Protein AF-A0AAN7UGS7-F1 (afdb_monomer_lite)

Radius of gyration: 20.75 Å; chains: 1; bounding box: 56×32×47 Å

Secondary structure (DSSP, 8-state):
--PPPS--HHHHTTT--HHHHHHHHHHHHHHHHHHHHSPPPTT--B--TTS--EE-TTS-SS-SEE--BSSHHHHHHHHTTTPPPP----------

Organism: NCBI:txid326684

pLDDT: mean 87.92, std 11.23, range [55.56, 98.44]

Foldseek 3Di:
DDDDDDDDCVVCVVVDDPVRVVVVVVVVVVVVVVVVVDDDPPQDWQADPVRHWDADPVQPPVDRTDDRGSDPQRVVCVSVVNDDDDPPDPPDDPDD

Structure (mmCIF, N/CA/C/O backbone):
data_AF-A0AAN7UGS7-F1
#
_entry.id   AF-A0AAN7UGS7-F1
#
loop_
_atom_site.group_PDB
_atom_site.id
_atom_site.type_symbol
_atom_site.label_atom_id
_atom_site.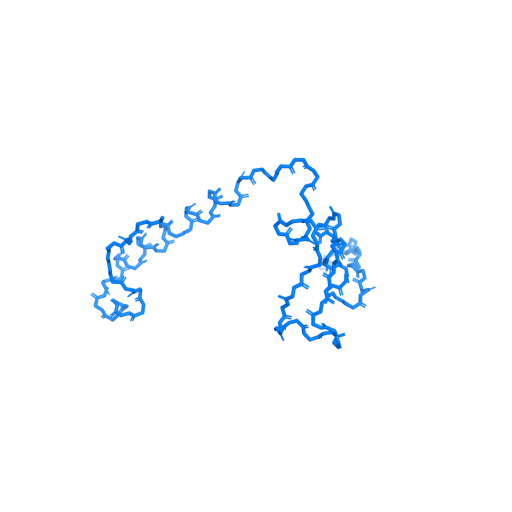label_alt_id
_atom_site.label_comp_id
_atom_site.label_asym_id
_atom_site.label_entity_id
_atom_site.label_seq_id
_atom_site.pdbx_PDB_ins_code
_atom_site.Cartn_x
_atom_site.Cartn_y
_atom_site.Cartn_z
_atom_site.occupancy
_atom_site.B_iso_or_equiv
_atom_site.auth_seq_id
_atom_site.auth_comp_id
_atom_site.auth_asym_id
_atom_site.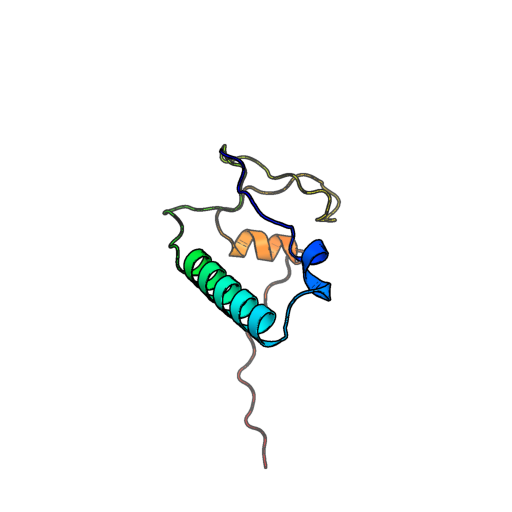auth_atom_id
_atom_site.pdbx_PDB_model_num
ATOM 1 N N . MET A 1 1 ? -19.036 -3.984 -9.738 1.00 85.06 1 MET A N 1
ATOM 2 C CA . MET A 1 1 ? -18.785 -3.675 -8.314 1.00 85.06 1 MET A CA 1
ATOM 3 C C . MET A 1 1 ? -20.127 -3.500 -7.642 1.00 85.06 1 MET A C 1
ATOM 5 O O . MET A 1 1 ? -20.978 -2.832 -8.214 1.00 85.06 1 MET A O 1
ATOM 9 N N . GLU A 1 2 ? -20.311 -4.103 -6.475 1.00 95.25 2 GLU A N 1
ATOM 10 C CA . GLU A 1 2 ? -21.525 -3.954 -5.671 1.00 95.25 2 GLU A CA 1
ATOM 11 C C . GLU A 1 2 ? -21.252 -3.037 -4.481 1.00 95.25 2 GLU A C 1
ATOM 13 O O . GLU A 1 2 ? -20.115 -2.920 -4.015 1.00 95.25 2 GLU A O 1
ATOM 18 N N . ARG A 1 3 ? -22.291 -2.350 -4.002 1.00 92.69 3 ARG A N 1
ATOM 19 C CA . ARG A 1 3 ? -22.163 -1.438 -2.868 1.00 92.69 3 ARG A CA 1
ATOM 20 C C . ARG A 1 3 ? -22.067 -2.240 -1.574 1.00 92.69 3 ARG A C 1
ATOM 22 O O . ARG A 1 3 ? -23.017 -2.924 -1.202 1.00 92.69 3 ARG A O 1
ATOM 29 N N . ILE A 1 4 ? -20.957 -2.077 -0.859 1.00 94.06 4 ILE A N 1
ATOM 30 C CA . ILE A 1 4 ? -20.804 -2.616 0.493 1.00 94.06 4 ILE A CA 1
ATOM 31 C C . ILE A 1 4 ? -21.681 -1.791 1.442 1.00 94.06 4 ILE A C 1
ATOM 33 O O . ILE A 1 4 ? -21.604 -0.561 1.457 1.00 94.06 4 ILE A O 1
ATOM 37 N N . GLN A 1 5 ? -22.542 -2.468 2.201 1.00 96.50 5 GLN A N 1
ATOM 38 C CA . GLN A 1 5 ? -23.399 -1.840 3.206 1.00 96.50 5 GLN A CA 1
ATOM 39 C C . GLN A 1 5 ? -22.625 -1.644 4.511 1.00 96.50 5 GLN A C 1
ATOM 41 O O . GLN A 1 5 ? -21.916 -2.545 4.953 1.00 96.50 5 GLN A O 1
ATOM 46 N N . GLY A 1 6 ? -22.781 -0.478 5.133 1.00 91.75 6 GLY A N 1
ATOM 47 C CA . GLY A 1 6 ? -22.136 -0.146 6.399 1.00 91.75 6 GLY A CA 1
ATOM 48 C C . GLY A 1 6 ? -22.011 1.359 6.612 1.00 91.75 6 GLY A C 1
ATOM 49 O O . GLY A 1 6 ? -22.314 2.153 5.719 1.00 91.75 6 GLY A O 1
ATOM 50 N N . ASP A 1 7 ? -21.557 1.734 7.805 1.00 92.75 7 ASP A N 1
ATOM 51 C CA . ASP A 1 7 ? -21.193 3.107 8.138 1.00 92.75 7 ASP A CA 1
ATOM 52 C C . ASP A 1 7 ? -19.690 3.327 7.963 1.00 92.75 7 ASP A C 1
ATOM 54 O O . ASP A 1 7 ? -18.867 2.454 8.243 1.00 92.75 7 ASP A O 1
ATOM 58 N N . GLU A 1 8 ? -19.321 4.530 7.532 1.00 92.56 8 GLU A N 1
ATOM 59 C CA . GLU A 1 8 ? -17.921 4.931 7.475 1.00 92.56 8 GLU A CA 1
ATOM 60 C C . GLU A 1 8 ? -17.334 5.047 8.887 1.00 92.56 8 GLU A C 1
ATOM 62 O O . GLU A 1 8 ? -17.966 5.560 9.816 1.00 92.56 8 GLU A O 1
ATOM 67 N N . LEU A 1 9 ? -16.077 4.632 9.036 1.00 92.31 9 LEU A N 1
ATOM 68 C CA . LEU A 1 9 ? -15.386 4.625 10.322 1.00 92.31 9 LEU A CA 1
ATOM 69 C C . LEU A 1 9 ? -15.383 5.999 11.034 1.00 92.31 9 LEU A C 1
ATOM 71 O O . LEU A 1 9 ? -15.648 6.020 12.237 1.00 92.31 9 LEU A O 1
ATOM 75 N N . PRO A 1 10 ? -15.191 7.154 10.355 1.00 93.12 10 PRO A N 1
ATOM 76 C CA . PRO A 1 10 ? -15.293 8.464 11.006 1.00 93.12 10 PRO A CA 1
ATOM 77 C C . PRO A 1 10 ? -16.679 8.765 11.591 1.00 93.12 10 PRO A C 1
ATOM 79 O O . PRO A 1 10 ? -16.773 9.409 12.636 1.00 93.12 10 PRO A O 1
ATOM 82 N N . LYS A 1 11 ? -17.754 8.288 10.947 1.00 94.12 11 LYS A N 1
ATOM 83 C CA . LYS A 1 11 ? -19.136 8.479 11.410 1.00 94.12 11 LYS A CA 1
ATOM 84 C C . LYS A 1 11 ? -19.411 7.653 12.668 1.00 94.12 11 LYS A C 1
ATOM 86 O O . LYS A 1 11 ? -20.014 8.164 13.608 1.00 94.12 11 LYS A O 1
ATOM 91 N N . ALA A 1 12 ? -18.937 6.408 12.701 1.00 93.25 12 ALA A N 1
ATOM 92 C CA . ALA A 1 12 ? -19.119 5.506 13.837 1.00 93.25 12 ALA A CA 1
ATOM 93 C C . ALA A 1 12 ? -18.132 5.761 14.995 1.00 93.25 12 ALA A C 1
ATOM 95 O O . ALA A 1 12 ? -18.382 5.334 16.116 1.00 93.25 12 ALA A O 1
ATOM 96 N N . TRP A 1 13 ? -17.025 6.479 14.769 1.00 92.75 13 TRP A N 1
ATOM 97 C CA . TRP A 1 13 ? -15.899 6.568 15.712 1.00 92.75 13 TRP A CA 1
ATOM 98 C C . TRP A 1 13 ? -16.287 6.914 17.155 1.00 92.75 13 TRP A C 1
ATOM 100 O O . TRP A 1 13 ? -15.766 6.328 18.098 1.00 92.75 13 TRP A O 1
ATOM 110 N N . LYS A 1 14 ? -17.209 7.868 17.334 1.00 92.81 14 LYS A N 1
ATOM 111 C CA . LYS A 1 14 ? -17.622 8.357 18.660 1.00 92.81 14 LYS A CA 1
ATOM 112 C C . LYS A 1 14 ? -18.540 7.393 19.416 1.00 92.81 14 LYS A C 1
ATOM 114 O O . LYS A 1 14 ? -18.639 7.515 20.632 1.00 92.81 14 LYS A O 1
ATOM 119 N N . SER A 1 15 ? -19.234 6.492 18.720 1.00 93.94 15 SER A N 1
ATOM 120 C CA . SER A 1 15 ? -20.150 5.521 19.330 1.00 93.94 15 SER A CA 1
ATOM 121 C C . SER A 1 15 ? -19.496 4.164 19.599 1.00 93.94 15 SER A C 1
ATOM 123 O O . SER A 1 15 ? -20.108 3.317 20.247 1.00 93.94 15 SER A O 1
ATOM 125 N N . LEU A 1 16 ? -18.265 3.944 19.126 1.00 95.00 16 LEU A N 1
ATOM 126 C CA . LEU A 1 16 ? -17.538 2.697 19.343 1.00 95.00 16 LEU A CA 1
ATOM 127 C C . LEU A 1 16 ? -17.057 2.576 20.791 1.00 95.00 16 LEU A C 1
ATOM 129 O O . LEU A 1 16 ? -16.440 3.487 21.346 1.00 95.00 16 LEU A O 1
ATOM 133 N N . SER A 1 17 ? -17.271 1.401 21.384 1.00 96.88 17 SER A N 1
ATOM 134 C CA . SER A 1 17 ? -16.575 1.029 22.614 1.00 96.88 17 SER A CA 1
ATOM 135 C C . SER A 1 17 ? -15.082 0.823 22.336 1.00 96.88 17 SER A C 1
ATOM 137 O O . SER A 1 17 ? -14.675 0.528 21.209 1.00 96.88 17 SER A O 1
ATOM 139 N N . LYS A 1 18 ? -14.252 0.926 23.380 1.00 96.38 18 LYS A N 1
ATOM 140 C CA . LYS A 1 18 ? -12.809 0.657 23.277 1.00 96.38 18 LYS A CA 1
ATOM 141 C C . LYS A 1 18 ? -12.524 -0.745 22.720 1.00 96.38 18 LYS A C 1
ATOM 143 O O . LYS A 1 18 ? -11.707 -0.880 21.818 1.00 96.38 18 LYS A O 1
ATOM 148 N N . GLU A 1 19 ? -13.242 -1.752 23.209 1.00 97.69 19 GLU A N 1
ATOM 149 C CA . GLU A 1 19 ? -13.137 -3.138 22.735 1.00 97.69 19 GLU A CA 1
ATOM 150 C C . GLU A 1 19 ? -13.487 -3.261 21.244 1.00 97.69 19 GLU A C 1
ATOM 152 O O . GLU A 1 19 ? -12.764 -3.892 20.476 1.00 97.69 19 GLU A O 1
ATOM 157 N N . SER A 1 20 ? -14.559 -2.593 20.799 1.00 96.25 20 SER A N 1
ATOM 158 C CA . SER A 1 20 ? -14.943 -2.586 19.381 1.00 96.25 20 SER A CA 1
ATOM 159 C C . SER A 1 20 ? -13.856 -1.955 18.510 1.00 96.25 20 SER A C 1
ATOM 161 O O . SER A 1 20 ? -13.541 -2.473 17.441 1.00 96.25 20 SER A O 1
ATOM 163 N N . LEU A 1 21 ? -13.255 -0.855 18.972 1.00 95.75 21 LEU A N 1
ATOM 164 C CA . LEU A 1 21 ? -12.167 -0.190 18.262 1.00 95.75 21 LEU A CA 1
ATOM 165 C C . LEU A 1 21 ? -10.922 -1.084 18.164 1.00 95.75 21 LEU A C 1
ATOM 167 O O . LEU A 1 21 ? -10.330 -1.184 17.091 1.00 95.75 21 LEU A O 1
ATOM 171 N N . GLU A 1 22 ? -10.542 -1.761 19.249 1.00 97.12 22 GLU A N 1
ATOM 172 C CA . GLU A 1 22 ? -9.421 -2.710 19.256 1.00 97.12 22 GLU A CA 1
ATOM 173 C C . GLU A 1 22 ? -9.650 -3.859 18.265 1.00 97.12 22 GLU A C 1
ATOM 175 O O . GLU A 1 22 ? -8.757 -4.178 17.475 1.00 97.12 22 GLU A O 1
ATOM 180 N N . ASN A 1 23 ? -10.867 -4.407 18.224 1.00 97.62 23 ASN A N 1
ATOM 181 C CA . ASN A 1 23 ? -11.245 -5.450 17.272 1.00 97.62 23 ASN A CA 1
ATOM 182 C C . ASN A 1 23 ? -11.177 -4.965 15.816 1.00 97.62 23 ASN A C 1
ATOM 184 O O . ASN A 1 23 ? -10.615 -5.657 14.965 1.00 97.62 23 ASN A O 1
ATOM 188 N N . ILE A 1 24 ? -11.685 -3.763 15.520 1.00 96.25 24 ILE A N 1
ATOM 189 C CA . ILE A 1 24 ? -11.600 -3.163 14.177 1.00 96.25 24 ILE A CA 1
ATOM 190 C C . ILE A 1 24 ? -10.137 -2.983 13.759 1.00 96.25 24 ILE A C 1
ATOM 192 O O . ILE A 1 24 ? -9.758 -3.336 12.642 1.00 96.25 24 ILE A O 1
ATOM 196 N N . LEU A 1 25 ? -9.289 -2.468 14.650 1.00 96.38 25 LEU A N 1
ATOM 197 C CA . LEU A 1 25 ? -7.868 -2.277 14.361 1.00 96.38 25 LEU A CA 1
ATOM 198 C C . LEU A 1 25 ? -7.141 -3.611 14.143 1.00 96.38 25 LEU A C 1
ATOM 200 O O . LEU A 1 25 ? -6.285 -3.698 13.259 1.00 96.38 25 LEU A O 1
ATOM 204 N N . ALA A 1 26 ? -7.493 -4.658 14.894 1.00 98.06 26 ALA A N 1
ATOM 205 C CA . ALA A 1 26 ? -6.961 -6.002 14.691 1.00 98.06 26 ALA A CA 1
ATOM 206 C C . ALA A 1 26 ? -7.354 -6.571 13.316 1.00 98.06 26 ALA A C 1
ATOM 208 O O . ALA A 1 26 ? -6.496 -7.103 12.609 1.00 98.06 26 ALA A O 1
ATOM 209 N N . GLN A 1 27 ? -8.612 -6.393 12.901 1.00 97.94 27 GLN A N 1
ATOM 210 C CA . GLN A 1 27 ? -9.087 -6.808 11.577 1.00 97.94 27 GLN A CA 1
ATOM 211 C C . GLN A 1 27 ? -8.379 -6.046 10.453 1.00 97.94 27 GLN A C 1
ATOM 213 O O . GLN A 1 27 ? -7.856 -6.663 9.528 1.00 97.94 27 GLN A O 1
ATOM 218 N N . LEU A 1 28 ? -8.277 -4.715 10.554 1.00 97.12 28 LEU A N 1
ATOM 219 C CA . LEU A 1 28 ? -7.565 -3.895 9.568 1.00 97.12 28 LEU A CA 1
ATOM 220 C C . LEU A 1 28 ? -6.095 -4.301 9.448 1.00 97.12 28 LEU A C 1
ATOM 222 O O . LEU A 1 28 ? -5.555 -4.370 8.343 1.00 97.12 28 LEU A O 1
ATOM 226 N N . LYS A 1 29 ? -5.443 -4.605 10.575 1.00 97.81 29 LYS A N 1
ATOM 227 C CA . LYS A 1 29 ? -4.070 -5.111 10.580 1.00 97.81 29 LYS A CA 1
ATOM 228 C C . LYS A 1 29 ? -3.964 -6.421 9.798 1.00 97.81 29 LYS A C 1
ATOM 230 O O . LYS A 1 29 ? -3.073 -6.520 8.956 1.00 97.81 29 LYS A O 1
ATOM 235 N N . ALA A 1 30 ? -4.853 -7.380 10.053 1.00 98.44 30 ALA A N 1
ATOM 236 C CA . ALA A 1 30 ? -4.865 -8.661 9.351 1.00 98.44 30 ALA A CA 1
ATOM 237 C C . ALA A 1 30 ? -5.072 -8.471 7.838 1.00 98.44 30 ALA A C 1
ATOM 239 O O . ALA A 1 30 ? -4.254 -8.936 7.050 1.00 98.44 30 ALA A O 1
ATOM 240 N N . MET A 1 31 ? -6.062 -7.668 7.434 1.00 98.12 31 MET A N 1
ATOM 241 C CA . MET A 1 31 ? -6.330 -7.368 6.020 1.00 98.12 31 MET A CA 1
ATOM 242 C C . MET A 1 31 ? -5.126 -6.720 5.321 1.00 98.12 31 MET A C 1
ATOM 244 O O . MET A 1 31 ? -4.770 -7.087 4.204 1.00 98.12 31 MET A O 1
ATOM 248 N N . ILE A 1 32 ? -4.448 -5.771 5.974 1.00 97.62 32 ILE A N 1
ATOM 249 C CA . ILE A 1 32 ? -3.240 -5.143 5.418 1.00 97.62 32 ILE A CA 1
ATOM 250 C C . ILE A 1 32 ? -2.089 -6.153 5.316 1.00 97.62 32 ILE A C 1
ATOM 252 O O . ILE A 1 32 ? -1.300 -6.083 4.373 1.00 97.62 32 ILE A O 1
ATOM 256 N N . GLN A 1 33 ? -1.959 -7.074 6.274 1.00 98.06 33 GLN A N 1
ATOM 257 C CA . GLN A 1 33 ? -0.949 -8.132 6.224 1.00 98.06 33 GLN A CA 1
ATOM 258 C C . GLN A 1 33 ? -1.211 -9.108 5.074 1.00 98.06 33 GLN A C 1
ATOM 260 O O . GLN A 1 33 ? -0.269 -9.433 4.357 1.00 98.06 33 GLN A O 1
ATOM 265 N N . GLU A 1 34 ? -2.464 -9.508 4.862 1.00 98.06 34 GLU A N 1
ATOM 266 C CA . GLU A 1 34 ? -2.877 -10.334 3.723 1.00 98.06 34 GLU A CA 1
ATOM 267 C C . GLU A 1 34 ? -2.598 -9.633 2.391 1.00 98.06 34 GLU A C 1
ATOM 269 O O . GLU A 1 34 ? -1.972 -10.205 1.507 1.00 98.06 34 GLU A O 1
ATOM 274 N N . LEU A 1 35 ? -2.957 -8.353 2.256 1.00 96.75 35 LEU A N 1
ATOM 275 C CA . LEU A 1 35 ? -2.655 -7.590 1.040 1.00 96.75 35 LEU A CA 1
ATOM 276 C C . LEU A 1 35 ? -1.149 -7.493 0.767 1.00 96.75 35 LEU A C 1
ATOM 278 O O . LEU A 1 35 ? -0.721 -7.553 -0.382 1.00 96.75 35 LEU A O 1
ATOM 282 N N . ARG A 1 36 ? -0.332 -7.348 1.817 1.00 94.44 36 ARG A N 1
ATOM 283 C CA . ARG A 1 36 ? 1.134 -7.278 1.701 1.00 94.44 36 ARG A CA 1
ATOM 284 C C . ARG A 1 36 ? 1.795 -8.633 1.457 1.00 94.44 36 ARG A C 1
ATOM 286 O O . ARG A 1 36 ? 2.955 -8.642 1.052 1.00 94.44 36 ARG A O 1
ATOM 293 N N . SER A 1 37 ? 1.117 -9.745 1.734 1.00 96.06 37 SER A N 1
ATOM 294 C CA . SER A 1 3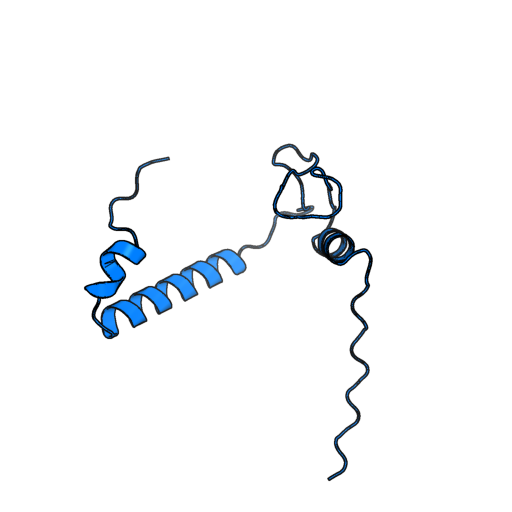7 ? 1.656 -11.087 1.493 1.00 96.06 37 SER A CA 1
ATOM 295 C C . SER A 1 37 ? 1.466 -11.550 0.048 1.00 96.06 37 SER A C 1
ATOM 297 O O . SER A 1 37 ? 2.128 -12.498 -0.374 1.00 96.06 37 SER A O 1
ATOM 299 N N . LEU A 1 38 ? 0.610 -10.871 -0.725 1.00 94.31 38 LEU A N 1
ATOM 300 C CA . LEU A 1 38 ? 0.430 -11.136 -2.147 1.00 94.31 38 LEU A CA 1
ATOM 301 C C . LEU A 1 38 ? 1.752 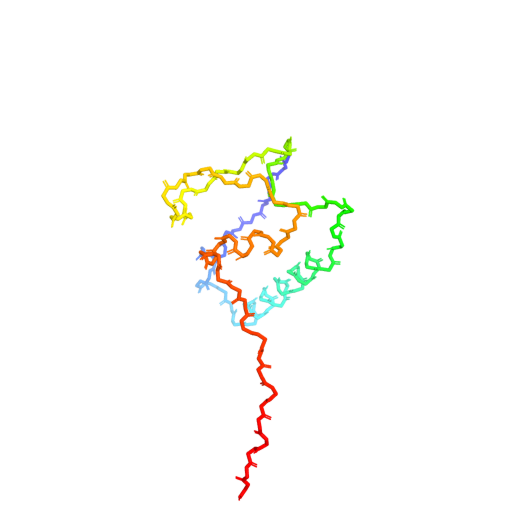-10.933 -2.899 1.00 94.31 38 LEU A C 1
ATOM 303 O O . LEU A 1 38 ? 2.331 -9.845 -2.900 1.00 94.31 38 LEU A O 1
ATOM 307 N N . ALA A 1 39 ? 2.217 -11.989 -3.567 1.00 90.62 39 ALA A N 1
ATOM 308 C CA . ALA A 1 39 ? 3.372 -11.901 -4.444 1.00 90.62 39 ALA A CA 1
ATOM 309 C C . ALA A 1 39 ? 2.987 -11.125 -5.716 1.00 90.62 39 ALA A C 1
ATOM 311 O O . ALA A 1 39 ? 2.001 -11.485 -6.368 1.00 90.62 39 ALA A O 1
ATOM 312 N N . PRO A 1 40 ? 3.736 -10.076 -6.096 1.00 84.56 40 PRO A N 1
ATOM 313 C CA . PRO A 1 40 ? 3.479 -9.384 -7.347 1.00 84.56 40 PRO A CA 1
ATOM 314 C C . PRO A 1 40 ? 3.740 -10.331 -8.531 1.00 84.56 40 PRO A C 1
ATOM 316 O O . PRO A 1 40 ? 4.667 -11.147 -8.468 1.00 84.56 40 PRO A O 1
ATOM 319 N N . PRO A 1 41 ? 2.970 -10.221 -9.627 1.00 85.88 41 PRO A N 1
ATOM 320 C CA . PRO A 1 41 ? 3.271 -10.930 -10.863 1.00 85.88 41 PRO A CA 1
ATOM 321 C C . PRO A 1 41 ? 4.715 -10.685 -11.338 1.00 85.88 41 PRO A C 1
ATOM 323 O O . PRO A 1 41 ? 5.288 -9.619 -11.067 1.00 85.88 41 PRO A O 1
ATOM 326 N N . PRO A 1 42 ? 5.316 -11.623 -12.090 1.00 83.25 42 PRO A N 1
ATOM 327 C CA . PRO A 1 42 ? 6.590 -11.376 -12.752 1.00 83.25 42 PRO A CA 1
ATOM 328 C C . PRO A 1 42 ? 6.524 -10.088 -13.575 1.00 83.25 42 PRO A C 1
ATOM 330 O O . PRO A 1 42 ? 5.505 -9.803 -14.202 1.00 83.25 42 PRO A O 1
ATOM 333 N N . SER A 1 43 ? 7.612 -9.317 -13.576 1.00 82.69 43 SER A N 1
ATOM 334 C CA . SER A 1 43 ? 7.716 -8.069 -14.349 1.00 82.69 43 SER A CA 1
ATOM 335 C C . SER A 1 43 ? 6.810 -6.924 -13.870 1.00 82.69 43 SER A C 1
ATOM 337 O O . SER A 1 43 ? 6.607 -5.972 -14.617 1.00 82.69 43 SER A O 1
ATOM 339 N N . THR A 1 44 ? 6.279 -6.983 -12.643 1.00 83.62 44 THR A N 1
ATOM 340 C CA . THR A 1 44 ? 5.475 -5.882 -12.084 1.00 83.62 44 THR A CA 1
ATOM 341 C C . THR A 1 44 ? 6.321 -4.617 -11.916 1.00 83.62 44 THR A C 1
ATOM 343 O O . THR A 1 44 ? 7.176 -4.541 -11.029 1.00 83.62 44 THR A O 1
ATOM 346 N N . GLY A 1 45 ? 6.057 -3.625 -12.767 1.00 91.38 45 GLY A N 1
ATOM 347 C CA . GLY A 1 45 ? 6.620 -2.280 -12.697 1.00 91.38 45 GLY A CA 1
ATOM 348 C C . GLY A 1 45 ? 5.718 -1.282 -11.965 1.00 91.38 45 GLY A C 1
ATOM 349 O O . GLY A 1 45 ? 4.646 -1.613 -11.460 1.00 91.38 45 GLY A O 1
ATOM 350 N N . VAL A 1 46 ? 6.163 -0.027 -11.916 1.00 93.31 46 VAL A N 1
ATOM 351 C CA . VAL A 1 46 ? 5.362 1.120 -11.470 1.00 93.31 46 VAL A CA 1
ATOM 352 C C . VAL A 1 46 ? 4.940 1.896 -12.715 1.00 93.31 46 VAL A C 1
ATOM 354 O O . VAL A 1 46 ? 5.700 2.707 -13.250 1.00 93.31 46 VAL A O 1
ATOM 357 N N . GLU A 1 47 ? 3.738 1.593 -13.197 1.00 94.00 47 GLU A N 1
ATOM 358 C CA . GLU A 1 47 ? 3.207 2.042 -14.485 1.00 94.00 47 GLU A CA 1
ATOM 359 C C . GLU A 1 47 ? 1.671 2.092 -14.487 1.00 94.00 47 GLU A C 1
ATOM 361 O O . GLU A 1 47 ? 1.011 1.633 -13.554 1.00 94.00 47 GLU A O 1
ATOM 366 N N . SER A 1 48 ? 1.091 2.695 -15.526 1.00 92.50 48 SER A N 1
ATOM 367 C CA . SER A 1 48 ? -0.358 2.689 -15.761 1.00 92.50 48 SER A CA 1
ATOM 368 C C . SER A 1 48 ? -0.880 1.272 -16.044 1.00 92.50 48 SER A C 1
ATOM 370 O O . SER A 1 48 ? -0.123 0.394 -16.446 1.00 92.50 48 SER A O 1
ATOM 372 N N . CYS A 1 49 ? -2.195 1.053 -15.941 1.00 87.56 49 CYS A N 1
ATOM 373 C CA . CYS A 1 49 ? -2.838 -0.228 -16.263 1.00 87.56 49 CYS A CA 1
ATOM 374 C C . CYS A 1 49 ? -2.631 -0.703 -17.715 1.00 87.56 49 CYS A C 1
ATOM 376 O O . CYS A 1 49 ? -2.894 -1.863 -18.017 1.00 87.56 49 CYS A O 1
ATOM 378 N N . VAL A 1 50 ? -2.161 0.180 -18.602 1.00 89.75 50 VAL A N 1
ATOM 379 C CA . VAL A 1 50 ? -1.793 -0.122 -19.997 1.00 89.75 50 VAL A CA 1
ATOM 380 C C . VAL A 1 50 ? -0.273 -0.138 -20.236 1.00 89.75 50 VAL A C 1
ATOM 382 O O . VAL A 1 50 ? 0.162 -0.060 -21.380 1.00 89.75 50 VAL A O 1
ATOM 385 N N . GLY A 1 51 ? 0.545 -0.170 -19.178 1.00 89.62 51 GLY A N 1
ATOM 386 C CA . GLY A 1 51 ? 2.013 -0.143 -19.275 1.00 89.62 51 GLY A CA 1
ATOM 387 C C . GLY A 1 51 ? 2.608 1.235 -19.600 1.00 89.62 51 GLY A C 1
ATOM 388 O O . GLY A 1 51 ? 3.716 1.353 -20.115 1.00 89.62 51 GLY A O 1
ATOM 389 N N . GLY A 1 52 ? 1.835 2.302 -19.378 1.00 91.69 52 GLY A N 1
ATOM 390 C CA . GLY A 1 52 ? 2.200 3.674 -19.737 1.00 91.69 52 GLY A CA 1
ATOM 391 C C . GLY A 1 52 ? 2.696 4.531 -18.570 1.00 91.69 52 GLY A C 1
ATOM 392 O O . GLY A 1 52 ? 2.825 4.080 -17.432 1.00 91.69 52 GLY A O 1
ATOM 393 N N . MET A 1 53 ? 2.907 5.817 -18.858 1.00 93.69 53 MET A N 1
ATOM 394 C CA . MET A 1 53 ? 3.238 6.824 -17.846 1.00 93.69 53 MET A CA 1
ATOM 395 C C . MET A 1 53 ? 2.123 6.974 -16.804 1.00 93.69 53 MET A C 1
ATOM 397 O O . MET A 1 53 ? 0.936 6.831 -17.103 1.00 93.69 53 MET A O 1
ATOM 401 N N . LEU A 1 54 ? 2.520 7.348 -15.595 1.00 93.44 54 LEU A N 1
ATOM 402 C CA . LEU A 1 54 ? 1.636 7.688 -14.487 1.00 93.44 54 LEU A CA 1
ATOM 403 C C . LEU A 1 54 ? 1.355 9.191 -14.447 1.00 93.44 54 LEU A C 1
ATOM 405 O O . LEU A 1 54 ? 2.108 9.987 -15.010 1.00 93.44 54 LEU A O 1
ATOM 409 N N . TYR A 1 55 ? 0.277 9.569 -13.758 1.00 92.00 55 TYR A N 1
ATOM 410 C CA . TYR A 1 55 ? -0.079 10.956 -13.474 1.00 92.00 55 TYR A CA 1
ATOM 411 C C . TYR A 1 55 ? -0.524 11.091 -12.015 1.00 92.00 55 TYR A C 1
ATOM 413 O O . TYR A 1 55 ? -1.505 10.469 -11.614 1.00 92.00 55 TYR A O 1
ATOM 421 N N . ASP A 1 56 ? 0.177 11.904 -11.224 1.00 89.88 56 ASP A N 1
ATOM 422 C CA . ASP A 1 56 ? -0.194 12.200 -9.833 1.00 89.88 56 ASP A CA 1
ATOM 423 C C . ASP A 1 56 ? 0.221 13.630 -9.473 1.00 89.88 56 ASP A C 1
ATOM 425 O O . ASP A 1 56 ? 1.406 13.944 -9.366 1.00 89.88 56 ASP A O 1
ATOM 429 N N . SER A 1 57 ? -0.765 14.506 -9.270 1.00 89.69 57 SER A N 1
ATOM 430 C CA . SER A 1 57 ? -0.540 15.915 -8.931 1.00 89.69 57 SER A CA 1
ATOM 431 C C . SER A 1 57 ? 0.031 16.131 -7.530 1.00 89.69 57 SER A C 1
ATOM 433 O O . SER A 1 57 ? 0.522 17.219 -7.235 1.00 89.69 57 SER A O 1
ATOM 435 N N . ARG A 1 58 ? -0.007 15.115 -6.660 1.00 88.06 58 ARG A N 1
ATOM 436 C CA . ARG A 1 58 ? 0.559 15.186 -5.306 1.00 88.06 58 ARG A CA 1
ATOM 437 C C . ARG A 1 58 ? 2.077 15.017 -5.315 1.00 88.06 58 ARG A C 1
ATOM 439 O O . ARG A 1 58 ? 2.731 15.376 -4.338 1.00 88.06 58 ARG A O 1
ATOM 446 N N . ILE A 1 59 ? 2.648 14.486 -6.398 1.00 87.75 59 ILE A N 1
ATOM 447 C CA . ILE A 1 59 ? 4.092 14.301 -6.544 1.00 87.75 59 ILE A CA 1
ATOM 448 C C . ILE A 1 59 ? 4.677 15.521 -7.257 1.00 87.75 59 ILE A C 1
ATOM 450 O O . ILE A 1 59 ? 4.780 15.579 -8.480 1.00 87.75 59 ILE A O 1
ATOM 454 N N . SER A 1 60 ? 5.076 16.522 -6.473 1.00 73.75 60 SER A N 1
ATOM 455 C CA . SER A 1 60 ? 5.705 17.730 -7.009 1.00 73.75 60 SER A CA 1
ATOM 456 C C . SER A 1 60 ? 7.180 17.478 -7.349 1.00 73.75 60 SER A C 1
ATOM 458 O O . SER A 1 60 ? 8.060 17.603 -6.499 1.00 73.75 60 SER A O 1
ATOM 460 N N . ARG A 1 61 ? 7.457 17.107 -8.606 1.00 82.31 61 ARG A N 1
ATOM 461 C CA . ARG A 1 61 ? 8.812 17.098 -9.208 1.00 82.31 61 ARG A CA 1
ATOM 462 C C . ARG A 1 61 ? 8.924 18.001 -10.446 1.00 82.31 61 ARG A C 1
ATOM 464 O O . ARG A 1 61 ? 9.823 17.832 -11.260 1.00 82.31 61 ARG A O 1
ATOM 471 N N . GLY A 1 62 ? 7.996 18.943 -10.616 1.00 77.69 62 GLY A N 1
ATOM 472 C CA . GLY A 1 62 ? 7.955 19.843 -11.777 1.00 77.69 62 GLY A CA 1
ATOM 473 C C . GLY A 1 62 ? 7.334 19.237 -13.043 1.00 77.69 62 GLY A C 1
ATOM 474 O O . GLY A 1 62 ? 7.040 19.971 -13.981 1.00 77.69 62 GLY A O 1
ATOM 475 N N . THR A 1 63 ? 7.054 17.929 -13.063 1.00 82.31 63 THR A N 1
ATOM 476 C CA . THR A 1 63 ? 6.257 17.271 -14.106 1.00 82.31 63 THR A CA 1
ATOM 477 C C . THR A 1 63 ? 5.129 16.467 -13.473 1.00 82.31 63 THR A C 1
ATOM 479 O O . THR A 1 63 ? 5.318 15.785 -12.470 1.00 82.31 63 THR A O 1
ATOM 482 N N . LEU A 1 64 ? 3.939 16.531 -14.072 1.00 87.94 64 LEU A N 1
ATOM 483 C CA . LEU A 1 64 ? 2.776 15.763 -13.612 1.00 87.94 64 LEU A CA 1
ATOM 484 C C . LEU A 1 64 ? 2.797 14.314 -14.111 1.00 87.94 64 LEU A C 1
ATOM 486 O O . LEU A 1 64 ? 2.070 13.480 -13.583 1.00 87.94 64 LEU A O 1
ATOM 490 N N . ARG A 1 65 ? 3.615 14.024 -15.133 1.00 91.94 65 ARG A N 1
ATOM 491 C CA . ARG A 1 65 ? 3.789 12.690 -15.714 1.00 91.94 65 ARG A CA 1
ATOM 492 C C . ARG A 1 65 ? 5.162 12.121 -15.384 1.00 91.94 65 ARG A C 1
ATOM 494 O O . ARG A 1 65 ? 6.153 12.853 -15.430 1.00 91.94 65 ARG A O 1
ATOM 501 N N . PHE A 1 66 ? 5.209 10.825 -15.090 1.00 93.06 66 PHE A N 1
ATOM 502 C CA . PHE A 1 66 ? 6.425 10.110 -14.697 1.00 93.06 66 PHE A CA 1
ATOM 503 C C . PHE A 1 66 ? 6.324 8.602 -14.969 1.00 93.06 66 PHE A C 1
ATOM 505 O O . PHE A 1 66 ? 5.237 8.080 -15.216 1.00 93.06 66 PHE A O 1
ATOM 512 N N . GLY A 1 67 ? 7.460 7.903 -14.922 1.00 93.00 67 GLY A N 1
ATOM 513 C CA . GLY A 1 67 ? 7.546 6.483 -15.275 1.00 93.00 67 GLY A CA 1
ATOM 514 C C . GLY A 1 67 ? 7.350 6.218 -16.779 1.00 93.00 67 GLY A C 1
ATOM 515 O O . GLY A 1 67 ? 7.410 7.162 -17.574 1.00 93.00 67 GLY A O 1
ATOM 516 N N . PRO A 1 68 ? 7.101 4.959 -17.184 1.00 94.88 68 PRO A N 1
ATOM 517 C CA . PRO A 1 68 ? 7.017 3.764 -16.335 1.00 94.88 68 PRO A CA 1
ATOM 518 C C . PRO A 1 68 ? 8.374 3.391 -15.718 1.00 94.88 68 PRO A C 1
ATOM 520 O O . PRO A 1 68 ? 9.425 3.696 -16.281 1.00 94.88 68 PRO A O 1
ATOM 523 N N . PHE A 1 69 ? 8.359 2.739 -14.557 1.00 94.56 69 PHE A N 1
ATOM 524 C CA . PHE A 1 69 ? 9.565 2.194 -13.920 1.00 94.56 69 PHE A CA 1
ATOM 525 C C . PHE A 1 69 ? 9.498 0.673 -13.903 1.00 94.56 69 PHE A C 1
ATOM 527 O O . PHE A 1 69 ? 8.466 0.111 -13.542 1.00 94.56 69 PHE A O 1
ATOM 534 N N . LYS A 1 70 ? 10.601 -0.005 -14.229 1.00 92.38 70 LYS A N 1
ATOM 535 C CA . LYS A 1 70 ? 10.641 -1.475 -14.261 1.00 92.38 70 LYS A CA 1
ATOM 536 C C . LYS A 1 70 ? 10.629 -2.082 -12.865 1.00 92.38 70 LYS A C 1
ATOM 538 O O . LYS A 1 70 ? 10.248 -3.234 -12.699 1.00 92.38 70 LYS A O 1
ATOM 543 N N . THR A 1 71 ? 11.081 -1.323 -11.867 1.00 91.06 71 THR A N 1
ATOM 544 C CA . THR A 1 71 ? 11.156 -1.777 -10.477 1.00 91.06 71 THR A CA 1
ATOM 545 C C . THR A 1 71 ? 10.690 -0.698 -9.504 1.00 91.06 71 THR A C 1
ATOM 547 O O . THR A 1 71 ? 10.787 0.504 -9.766 1.00 91.06 71 THR A O 1
ATOM 550 N N . ILE A 1 72 ? 10.242 -1.128 -8.322 1.00 89.44 72 ILE A N 1
ATOM 551 C CA . ILE A 1 72 ? 9.921 -0.226 -7.205 1.00 89.44 72 ILE A CA 1
ATOM 552 C C . ILE A 1 72 ? 11.155 0.599 -6.802 1.00 89.44 72 ILE A C 1
ATOM 554 O O . ILE A 1 72 ? 11.042 1.758 -6.409 1.00 89.44 72 ILE A O 1
ATOM 558 N N . GLN A 1 73 ? 12.351 0.021 -6.910 1.00 89.94 73 GLN A N 1
ATOM 559 C CA . GLN A 1 73 ? 13.617 0.661 -6.573 1.00 89.94 73 GLN A CA 1
ATOM 560 C C . GLN A 1 73 ? 13.912 1.851 -7.494 1.00 89.94 73 GLN A C 1
ATOM 562 O O . GLN A 1 73 ? 14.300 2.907 -6.992 1.00 89.94 73 GLN A O 1
ATOM 567 N N . GLU A 1 74 ? 13.693 1.704 -8.804 1.00 92.62 74 GLU A N 1
ATOM 568 C CA . GLU A 1 74 ? 13.820 2.791 -9.786 1.00 92.62 74 GLU A CA 1
ATOM 569 C C . GLU A 1 74 ? 12.836 3.926 -9.487 1.00 92.62 74 GLU A C 1
ATOM 571 O O . GLU A 1 74 ? 13.239 5.088 -9.414 1.00 92.62 74 GLU A O 1
ATOM 576 N N . PHE A 1 75 ? 11.569 3.589 -9.219 1.00 92.12 75 PHE A N 1
ATOM 577 C CA . PHE A 1 75 ? 10.567 4.576 -8.821 1.00 92.12 75 PHE A CA 1
ATOM 578 C C . PHE A 1 75 ? 10.980 5.324 -7.548 1.00 92.12 75 PHE A C 1
ATOM 580 O O . PHE A 1 75 ? 10.927 6.549 -7.498 1.00 92.12 75 PHE A O 1
ATOM 587 N N . HIS A 1 76 ? 11.439 4.611 -6.519 1.00 91.00 76 HIS A N 1
ATOM 588 C CA . HIS A 1 76 ? 11.874 5.218 -5.264 1.00 91.00 76 HIS A CA 1
ATOM 589 C C . HIS A 1 76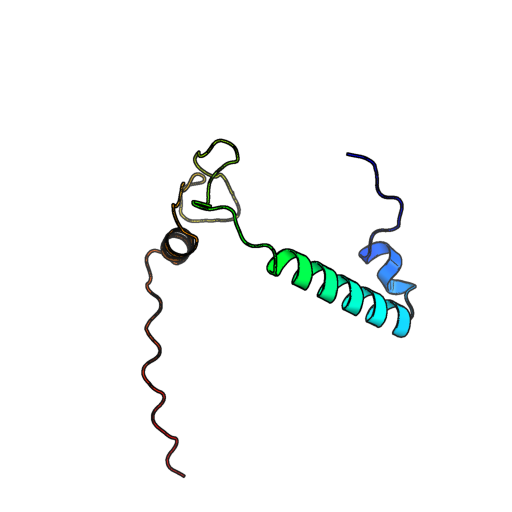 ? 13.148 6.060 -5.402 1.00 91.00 76 HIS A C 1
ATOM 591 O O . HIS A 1 76 ? 13.304 7.049 -4.685 1.00 91.00 76 HIS A O 1
ATOM 597 N N . PHE A 1 77 ? 14.069 5.679 -6.286 1.00 92.00 77 PHE A N 1
ATOM 598 C CA . PHE A 1 77 ? 15.239 6.488 -6.615 1.00 92.00 77 PHE A CA 1
ATOM 599 C C . PHE A 1 77 ? 14.817 7.809 -7.267 1.00 92.00 77 PHE A C 1
ATOM 601 O O . PHE A 1 77 ? 15.200 8.875 -6.786 1.00 92.00 77 PHE A O 1
ATOM 608 N N . TRP A 1 78 ? 13.931 7.739 -8.265 1.00 91.75 78 TRP A N 1
ATOM 609 C CA . TRP A 1 78 ? 13.324 8.913 -8.890 1.00 91.75 78 TRP A CA 1
ATOM 610 C C . TRP A 1 78 ? 12.562 9.769 -7.860 1.00 91.75 78 TRP A C 1
ATOM 612 O O . TRP A 1 78 ? 12.738 10.984 -7.806 1.00 91.75 78 TRP A O 1
ATOM 622 N N . LEU A 1 79 ? 11.773 9.157 -6.972 1.00 90.38 79 LEU A N 1
ATOM 623 C CA . LEU A 1 79 ? 10.973 9.870 -5.970 1.00 90.38 79 LEU A CA 1
ATOM 624 C C . LEU A 1 79 ? 11.839 10.682 -4.991 1.00 90.38 79 LEU A C 1
ATOM 626 O O . LEU A 1 79 ? 11.430 11.752 -4.548 1.00 90.38 79 LEU A O 1
ATOM 630 N N . ARG A 1 80 ? 13.053 10.210 -4.685 1.00 89.31 80 ARG A N 1
ATOM 631 C CA . ARG A 1 80 ? 14.015 10.878 -3.790 1.00 89.31 80 ARG A CA 1
ATOM 632 C C . ARG A 1 80 ? 14.974 11.832 -4.505 1.00 89.31 80 ARG A C 1
ATOM 634 O O . ARG A 1 80 ? 16.062 12.085 -3.995 1.00 89.31 80 ARG A O 1
ATOM 641 N N . GLN A 1 81 ? 14.606 12.340 -5.678 1.00 86.88 81 GLN A N 1
ATOM 642 C CA . GLN A 1 81 ? 15.465 13.240 -6.455 1.00 86.88 81 GLN A CA 1
ATOM 643 C C . GLN A 1 81 ? 16.838 12.627 -6.744 1.00 86.88 81 GLN A C 1
ATOM 645 O O . GLN A 1 81 ? 17.872 13.243 -6.509 1.00 86.88 81 GLN A O 1
ATOM 650 N N . ASP A 1 82 ? 16.834 11.370 -7.186 1.00 84.62 82 ASP A N 1
ATOM 651 C CA . ASP A 1 82 ? 18.042 10.683 -7.642 1.00 84.62 82 ASP A CA 1
ATOM 652 C C . ASP A 1 82 ? 19.075 10.476 -6.509 1.00 84.62 82 ASP A C 1
ATOM 654 O O . ASP A 1 82 ? 20.261 10.222 -6.728 1.00 84.62 82 ASP A O 1
ATOM 658 N N . THR A 1 83 ? 1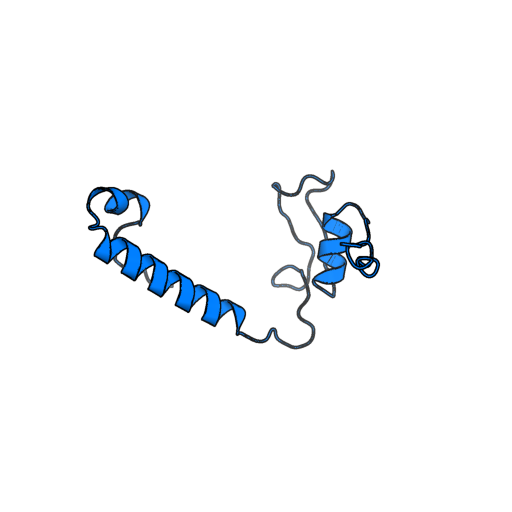8.591 10.512 -5.261 1.00 82.94 83 THR A N 1
ATOM 659 C CA . THR A 1 83 ? 19.380 10.227 -4.062 1.00 82.94 83 THR A CA 1
ATOM 660 C C . THR A 1 83 ? 19.377 8.726 -3.772 1.00 82.94 83 THR A C 1
ATOM 662 O O . THR A 1 83 ? 18.329 8.096 -3.534 1.00 82.94 83 THR A O 1
ATOM 665 N N . ARG A 1 84 ? 20.575 8.132 -3.763 1.00 79.06 84 ARG A N 1
ATOM 666 C CA . ARG A 1 84 ? 20.773 6.746 -3.324 1.00 79.06 84 ARG A CA 1
ATOM 667 C C . ARG A 1 84 ? 20.606 6.651 -1.811 1.00 79.06 84 ARG A C 1
ATOM 669 O O . ARG A 1 84 ? 20.944 7.569 -1.076 1.00 79.06 84 ARG A O 1
ATOM 676 N N . LEU A 1 85 ? 20.075 5.524 -1.345 1.00 71.88 85 LEU A N 1
ATOM 677 C CA . LEU A 1 85 ? 20.161 5.208 0.074 1.00 71.88 85 LEU A CA 1
ATOM 678 C C . LEU A 1 85 ? 21.635 4.956 0.384 1.00 71.88 85 LEU A C 1
ATOM 680 O O . LEU A 1 85 ? 22.228 4.039 -0.186 1.00 71.88 85 LEU A O 1
ATOM 684 N N . GLU A 1 86 ? 22.215 5.768 1.262 1.00 68.75 86 GLU A N 1
ATOM 685 C CA . GLU A 1 86 ? 23.512 5.454 1.847 1.00 68.75 86 GLU A CA 1
ATOM 686 C C . GLU A 1 86 ? 23.416 4.060 2.470 1.00 68.75 86 GLU A C 1
ATOM 688 O O . GLU A 1 86 ? 22.522 3.779 3.278 1.00 68.75 86 GLU A O 1
ATOM 693 N N . THR A 1 87 ? 24.310 3.154 2.071 1.00 61.50 87 THR A N 1
ATOM 694 C CA . THR A 1 87 ? 24.427 1.867 2.757 1.00 61.50 87 THR A CA 1
ATOM 695 C C . THR A 1 87 ? 24.833 2.200 4.180 1.00 61.50 87 THR A C 1
ATOM 697 O O . THR A 1 87 ? 25.909 2.755 4.391 1.00 61.50 87 THR A O 1
ATOM 700 N N . ARG A 1 88 ? 23.958 1.933 5.157 1.00 56.22 88 ARG A N 1
ATOM 701 C CA . ARG A 1 88 ? 24.243 2.203 6.569 1.00 56.22 88 ARG A CA 1
ATOM 702 C C . ARG A 1 88 ? 25.584 1.550 6.902 1.00 56.22 88 ARG A C 1
ATOM 704 O O . ARG A 1 88 ? 25.666 0.324 6.953 1.00 56.22 88 ARG A O 1
ATOM 711 N N . ALA A 1 89 ? 26.627 2.361 7.092 1.00 60.00 89 ALA A N 1
ATOM 712 C CA . ALA A 1 89 ? 27.923 1.863 7.529 1.00 60.00 89 ALA A CA 1
ATOM 713 C C . ALA A 1 89 ? 27.707 1.028 8.803 1.00 60.00 89 ALA A C 1
ATOM 715 O O . ALA A 1 89 ? 26.842 1.392 9.615 1.00 60.00 89 ALA A O 1
ATOM 716 N N . PRO A 1 90 ? 28.429 -0.094 8.986 1.00 57.84 90 PRO A N 1
ATOM 717 C CA . PRO A 1 90 ? 28.276 -0.914 10.177 1.00 57.84 90 PRO A CA 1
ATOM 718 C C . PRO A 1 90 ? 28.422 -0.012 11.402 1.00 57.84 90 PRO A C 1
ATOM 720 O O . PRO A 1 90 ? 29.424 0.690 11.560 1.00 57.84 90 PRO A O 1
ATOM 723 N N . GLN A 1 91 ? 27.370 0.028 12.224 1.00 59.75 91 GLN A N 1
ATOM 724 C CA . GLN A 1 91 ? 27.373 0.796 13.462 1.00 59.75 91 GLN A CA 1
ATOM 725 C C . GLN A 1 91 ? 28.576 0.327 14.274 1.00 59.75 91 GLN A C 1
ATOM 727 O O . GLN A 1 91 ? 28.638 -0.840 14.662 1.00 59.75 91 GLN A O 1
ATOM 732 N N . ARG A 1 92 ? 29.548 1.218 14.501 1.00 60.00 92 ARG A N 1
ATOM 733 C CA . ARG A 1 92 ? 30.653 0.904 15.407 1.00 60.00 92 ARG A CA 1
ATOM 734 C C . ARG A 1 92 ? 30.049 0.545 16.769 1.00 60.00 92 ARG A C 1
ATOM 736 O O . ARG A 1 92 ? 29.129 1.244 17.207 1.00 60.00 92 ARG A O 1
ATOM 743 N N . PRO A 1 93 ? 30.529 -0.523 17.428 1.00 60.12 93 PRO A N 1
ATOM 744 C CA . PRO A 1 93 ? 30.031 -0.888 18.743 1.00 60.12 93 PRO A CA 1
ATOM 745 C C . PRO A 1 93 ? 30.209 0.306 19.683 1.00 60.12 93 PRO A C 1
ATOM 747 O O . PRO A 1 93 ? 31.262 0.951 19.689 1.00 60.12 93 PRO A O 1
ATOM 750 N N . ARG A 1 94 ? 29.159 0.623 20.448 1.00 55.56 94 ARG A N 1
ATOM 751 C CA . ARG A 1 94 ? 29.251 1.605 21.530 1.00 55.56 94 ARG A CA 1
ATOM 752 C C . ARG A 1 94 ? 30.301 1.085 22.511 1.00 55.56 94 ARG A C 1
ATOM 754 O O . ARG A 1 94 ? 30.112 0.014 23.080 1.00 55.56 94 ARG A O 1
ATOM 761 N N . LYS A 1 95 ? 31.416 1.805 22.659 1.00 57.41 95 LYS A N 1
ATOM 762 C CA . LYS A 1 95 ? 32.336 1.573 23.775 1.00 57.41 95 LYS A CA 1
ATOM 763 C C . LYS A 1 95 ? 31.577 1.928 25.054 1.00 57.41 95 LYS A C 1
ATOM 765 O O . LYS A 1 95 ? 31.018 3.023 25.123 1.00 57.41 95 LYS A O 1
ATOM 770 N N . GLY A 1 96 ? 31.477 0.953 25.955 1.00 68.75 96 GLY A N 1
ATOM 771 C CA . GLY A 1 96 ? 31.001 1.150 27.323 1.00 68.75 96 GLY A CA 1
ATOM 772 C C . GLY A 1 96 ? 31.999 1.924 28.166 1.00 68.75 96 GLY A C 1
ATOM 773 O O . GLY A 1 96 ? 33.144 2.119 27.691 1.00 68.75 96 GLY A O 1
#

Sequence (96 aa):
MERIQGDELPKAWKSLSKESLENILAQLKAMIQELRSLAPPPSTGVESCVGGMLYDSRISRGTLRFGPFKTIQEFHFWLRQDTRLETRAPQRPRKG